Protein AF-A0A1V0NIA4-F1 (afdb_monomer_lite)

Organism: Lactococcus lactis subsp. lactis (NCBI:txid1360)

Radius of gyration: 16.97 Å; chains: 1; bounding box: 25×53×40 Å

Foldseek 3Di:
DDCVQFDDKDKDWDPCQVVVLVVVVVVVWAWDDWDKDFDDQDPVRDTDITIMTMTTDGPVSVVVVVVVVVVVVVVVVVVVVVVVD

Secondary structure (DSSP, 8-state):
---TT--EEEEE-STTHHHHHHHHHHTTPE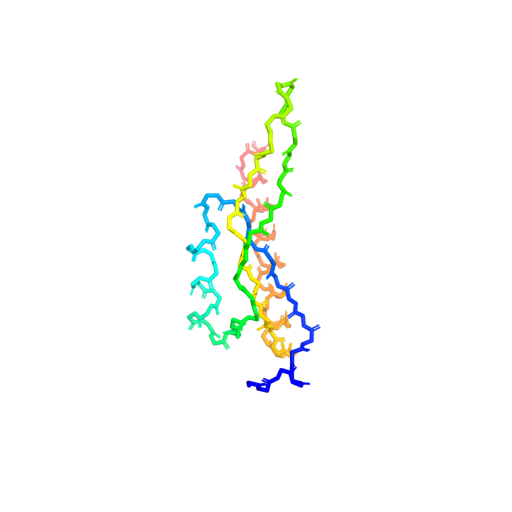EEEEEEEEEEE-TTSPEEEEEEEEEEE-HHHHHHHHHHHHHHHHHHHHHHHHHH-

Structure (mmCIF, N/CA/C/O backbone):
data_AF-A0A1V0NIA4-F1
#
_entry.id   AF-A0A1V0NIA4-F1
#
loop_
_atom_site.group_PDB
_atom_site.id
_atom_site.type_symbol
_atom_site.label_atom_id
_atom_site.label_alt_id
_atom_site.label_comp_id
_atom_site.label_asym_id
_atom_site.label_entity_id
_atom_site.label_seq_id
_atom_site.pdbx_PDB_ins_code
_atom_site.Cartn_x
_atom_site.Cartn_y
_atom_site.Cartn_z
_atom_site.occupancy
_atom_site.B_iso_or_equiv
_atom_site.auth_seq_id
_atom_site.auth_comp_id
_atom_site.auth_asym_id
_atom_site.auth_atom_id
_atom_site.pdbx_PDB_model_num
ATOM 1 N N . MET A 1 1 ? -4.851 -16.662 6.221 1.00 68.69 1 MET A N 1
ATOM 2 C CA . MET A 1 1 ? -4.972 -15.339 6.867 1.00 68.69 1 MET A CA 1
ATOM 3 C C . MET A 1 1 ? -6.414 -14.900 6.745 1.00 68.69 1 MET A C 1
ATOM 5 O O . MET A 1 1 ? -7.040 -15.252 5.753 1.00 68.69 1 MET A O 1
ATOM 9 N N . ASP A 1 2 ? -6.931 -14.213 7.758 1.00 86.00 2 ASP A N 1
ATOM 10 C CA . ASP A 1 2 ? -8.288 -13.670 7.758 1.00 86.00 2 ASP A CA 1
ATOM 11 C C . ASP A 1 2 ? -8.248 -12.176 7.408 1.00 86.00 2 ASP A C 1
ATOM 13 O O . ASP A 1 2 ? -7.557 -11.394 8.073 1.00 86.00 2 ASP A O 1
ATOM 17 N N . TYR A 1 3 ? -8.964 -11.825 6.341 1.00 92.19 3 TYR A N 1
ATOM 18 C CA . TYR A 1 3 ? -9.092 -10.471 5.802 1.00 92.19 3 TYR A CA 1
ATOM 19 C C . TYR A 1 3 ? -10.542 -9.966 5.839 1.00 92.19 3 TYR A C 1
ATOM 21 O O . TYR A 1 3 ? -10.852 -8.962 5.207 1.00 92.19 3 TYR A O 1
ATOM 29 N N . SER A 1 4 ? -11.442 -10.668 6.536 1.00 94.88 4 SER A N 1
ATOM 30 C CA . SER A 1 4 ? -12.873 -10.329 6.606 1.00 94.88 4 SER A CA 1
ATOM 31 C C . SER A 1 4 ? -13.166 -8.969 7.251 1.00 94.88 4 SER A C 1
ATOM 33 O O . SER A 1 4 ? -14.245 -8.415 7.055 1.00 94.88 4 SER A O 1
ATOM 35 N N . ASP A 1 5 ? -12.205 -8.424 7.992 1.00 96.00 5 ASP A N 1
ATOM 36 C CA . ASP A 1 5 ? -12.250 -7.127 8.661 1.00 96.00 5 ASP A CA 1
ATOM 37 C C . ASP A 1 5 ? -11.631 -5.983 7.841 1.00 96.00 5 ASP A C 1
ATOM 39 O O . ASP A 1 5 ? -11.727 -4.825 8.252 1.00 96.00 5 ASP A O 1
ATOM 43 N N . ILE A 1 6 ? -11.001 -6.281 6.699 1.00 98.00 6 ILE A N 1
ATOM 44 C CA . ILE A 1 6 ? -10.365 -5.277 5.844 1.00 98.00 6 ILE A CA 1
ATOM 45 C C . ILE A 1 6 ? -11.420 -4.591 4.978 1.00 98.00 6 ILE A C 1
ATOM 47 O O . ILE A 1 6 ? -12.125 -5.239 4.207 1.00 98.00 6 ILE A O 1
ATOM 51 N N . VAL A 1 7 ? -11.503 -3.265 5.082 1.00 97.94 7 VAL A N 1
ATOM 52 C CA . VAL A 1 7 ? -12.489 -2.444 4.349 1.00 97.94 7 VAL A CA 1
ATOM 53 C C . VAL A 1 7 ? -11.849 -1.438 3.396 1.00 97.94 7 VAL A C 1
ATOM 55 O O . VAL A 1 7 ? -12.545 -0.844 2.577 1.00 97.94 7 VAL A O 1
ATOM 58 N N . PHE A 1 8 ? -10.534 -1.242 3.499 1.00 98.25 8 PHE A N 1
ATOM 59 C CA . PHE A 1 8 ? -9.772 -0.302 2.686 1.00 98.25 8 PHE A CA 1
ATOM 60 C C . PHE A 1 8 ? -8.357 -0.831 2.441 1.00 98.25 8 PHE A C 1
ATOM 62 O O . PHE A 1 8 ? -7.810 -1.555 3.275 1.00 98.25 8 PHE A O 1
ATOM 69 N N . THR A 1 9 ? -7.759 -0.460 1.310 1.00 98.25 9 THR A N 1
ATOM 70 C CA . THR A 1 9 ? -6.396 -0.855 0.940 1.00 98.25 9 THR A CA 1
ATOM 71 C C . THR A 1 9 ? -5.608 0.321 0.386 1.00 98.25 9 THR A C 1
ATOM 73 O O . THR A 1 9 ? -6.145 1.103 -0.395 1.00 98.25 9 THR A O 1
ATOM 76 N N . LEU A 1 10 ? -4.320 0.377 0.719 1.00 98.12 10 LEU A N 1
ATOM 77 C CA . LEU A 1 10 ? -3.334 1.242 0.074 1.00 98.12 10 LEU A CA 1
ATOM 78 C C . LEU A 1 10 ? -2.352 0.387 -0.721 1.00 98.12 10 LEU A C 1
ATOM 80 O O . LEU A 1 10 ? -1.942 -0.681 -0.263 1.00 98.12 10 LEU A O 1
ATOM 84 N N . GLU A 1 11 ? -1.968 0.879 -1.892 1.00 98.19 11 GLU A N 1
ATOM 85 C CA . GLU A 1 11 ? -0.957 0.275 -2.752 1.00 98.19 11 GLU A CA 1
ATOM 86 C C . GLU A 1 11 ? 0.226 1.234 -2.901 1.00 98.19 11 GLU A C 1
ATOM 88 O O . GLU A 1 11 ? 0.038 2.423 -3.157 1.00 98.19 11 GLU A O 1
ATOM 93 N N . PHE A 1 12 ? 1.441 0.709 -2.754 1.00 98.25 12 PHE A N 1
ATOM 94 C CA . PHE A 1 12 ? 2.683 1.448 -2.963 1.00 98.25 12 PHE A CA 1
ATOM 95 C C . PHE A 1 12 ? 3.575 0.699 -3.941 1.00 98.25 12 PHE A C 1
ATOM 97 O O . PHE A 1 12 ? 3.845 -0.481 -3.728 1.00 98.25 12 PHE A O 1
ATOM 104 N N . ASP A 1 13 ? 4.067 1.379 -4.971 1.00 97.25 13 ASP A N 1
ATOM 105 C CA . ASP A 1 13 ? 4.820 0.770 -6.072 1.00 97.25 13 ASP A CA 1
ATOM 106 C C . ASP A 1 13 ? 5.985 1.637 -6.586 1.00 97.25 13 ASP A C 1
ATOM 108 O O . ASP A 1 13 ? 6.518 1.365 -7.656 1.00 97.25 13 ASP A O 1
ATOM 112 N N . ASP A 1 14 ? 6.404 2.663 -5.845 1.00 95.06 14 ASP A N 1
ATOM 113 C CA . ASP A 1 14 ? 7.578 3.488 -6.165 1.00 95.06 14 ASP A CA 1
ATOM 114 C C . ASP A 1 14 ? 8.840 3.067 -5.377 1.00 95.06 14 ASP A C 1
ATOM 116 O O . ASP A 1 14 ? 8.837 2.100 -4.611 1.00 95.06 14 ASP A O 1
ATOM 120 N N . ASP A 1 15 ? 9.925 3.833 -5.518 1.00 94.94 15 ASP A N 1
ATOM 121 C CA . ASP A 1 15 ? 11.204 3.590 -4.829 1.00 94.94 15 ASP A CA 1
ATOM 122 C C . ASP A 1 15 ? 11.088 3.582 -3.291 1.00 94.94 15 ASP A C 1
ATOM 124 O O . ASP A 1 15 ? 11.871 2.932 -2.596 1.00 94.94 15 ASP A O 1
ATOM 128 N N . GLY A 1 16 ? 10.098 4.291 -2.741 1.00 96.50 16 GLY A N 1
ATOM 129 C CA . GLY A 1 16 ? 9.803 4.356 -1.311 1.00 96.50 16 GLY A CA 1
ATOM 130 C C . GLY A 1 16 ? 8.771 3.328 -0.843 1.00 96.50 16 GLY A C 1
ATOM 131 O O . GLY A 1 16 ? 8.406 3.337 0.336 1.00 96.50 16 GLY A O 1
ATOM 132 N N . ALA A 1 17 ? 8.285 2.450 -1.726 1.00 97.75 17 ALA A N 1
ATOM 133 C CA . ALA A 1 17 ? 7.136 1.595 -1.452 1.00 97.75 17 ALA A CA 1
ATOM 134 C C . ALA A 1 17 ? 7.326 0.683 -0.239 1.00 97.75 17 ALA A C 1
ATOM 136 O O . ALA A 1 17 ? 6.443 0.602 0.614 1.00 97.75 17 ALA A O 1
ATOM 137 N N . ASN A 1 18 ? 8.493 0.044 -0.116 1.00 98.00 18 ASN A N 1
ATOM 138 C CA . ASN A 1 18 ? 8.785 -0.830 1.021 1.00 98.00 18 ASN A CA 1
ATOM 139 C C . ASN A 1 18 ? 8.770 -0.061 2.351 1.00 98.00 18 ASN A C 1
ATOM 141 O O . ASN A 1 18 ? 8.182 -0.518 3.329 1.00 98.00 18 ASN A O 1
ATOM 145 N N . TYR A 1 19 ? 9.385 1.123 2.376 1.00 98.25 19 TYR A N 1
ATOM 146 C CA . TYR A 1 19 ? 9.435 1.966 3.567 1.00 98.25 19 TYR A CA 1
ATOM 147 C C . TYR A 1 19 ? 8.032 2.412 3.996 1.00 98.25 19 TYR A C 1
ATOM 149 O O . TYR A 1 19 ? 7.670 2.252 5.160 1.00 98.25 19 TYR A O 1
ATOM 157 N N . ARG A 1 20 ? 7.211 2.900 3.055 1.00 97.88 20 ARG A N 1
ATOM 158 C CA . ARG A 1 20 ? 5.839 3.328 3.365 1.00 97.88 20 ARG A CA 1
ATOM 159 C C . ARG A 1 20 ? 4.953 2.166 3.785 1.00 97.88 20 ARG A C 1
ATOM 161 O O . ARG A 1 20 ? 4.245 2.289 4.776 1.00 97.88 20 ARG A O 1
ATOM 168 N N . ALA A 1 21 ? 5.038 1.021 3.109 1.00 98.50 21 ALA A N 1
ATOM 169 C CA . ALA A 1 21 ? 4.320 -0.174 3.537 1.00 98.50 21 ALA A CA 1
ATOM 170 C C . ALA A 1 21 ? 4.672 -0.535 4.991 1.00 98.50 21 ALA A C 1
ATOM 172 O O . ALA A 1 21 ? 3.772 -0.752 5.798 1.00 98.50 21 ALA A O 1
ATOM 173 N N . ASN A 1 22 ? 5.959 -0.516 5.355 1.00 98.50 22 ASN A N 1
ATOM 174 C CA . ASN A 1 22 ? 6.402 -0.798 6.722 1.00 98.50 22 ASN A CA 1
ATOM 175 C C . ASN A 1 22 ? 5.878 0.208 7.761 1.00 98.50 22 ASN A C 1
ATOM 177 O O . ASN A 1 22 ? 5.577 -0.206 8.879 1.00 98.50 22 ASN A O 1
ATOM 181 N N . ASP A 1 23 ? 5.713 1.487 7.411 1.00 98.19 23 ASP A N 1
ATOM 182 C CA . ASP A 1 23 ? 5.100 2.477 8.308 1.00 98.19 23 ASP A CA 1
ATOM 183 C C . ASP A 1 23 ? 3.655 2.084 8.669 1.00 98.19 23 ASP A C 1
ATOM 185 O O . ASP A 1 23 ? 3.304 2.012 9.847 1.00 98.19 23 ASP A O 1
ATOM 189 N N . PHE A 1 24 ? 2.836 1.702 7.686 1.00 98.31 24 PHE A N 1
ATOM 190 C CA . PHE A 1 24 ? 1.472 1.217 7.937 1.00 98.31 24 PHE A CA 1
ATOM 191 C C . PHE A 1 24 ? 1.440 -0.125 8.678 1.00 98.31 24 PHE A C 1
ATOM 193 O O . PHE A 1 24 ? 0.643 -0.304 9.602 1.00 98.31 24 PHE A O 1
ATOM 200 N N . LEU A 1 25 ? 2.331 -1.058 8.332 1.00 98.19 25 LEU A N 1
ATOM 201 C CA . LEU A 1 25 ? 2.447 -2.336 9.042 1.00 98.19 25 LEU A CA 1
ATOM 202 C C . LEU A 1 25 ? 2.810 -2.127 10.521 1.00 98.19 25 LEU A C 1
ATOM 204 O O . LEU A 1 25 ? 2.273 -2.819 11.385 1.00 98.19 25 LEU A O 1
ATOM 208 N N . SER A 1 26 ? 3.651 -1.136 10.836 1.00 98.00 26 SER A N 1
ATOM 209 C CA . SER A 1 26 ? 3.993 -0.782 12.222 1.00 98.00 26 SER A CA 1
ATOM 210 C C . SER A 1 26 ? 2.794 -0.250 13.022 1.00 98.00 26 SER A C 1
ATOM 212 O O . SER A 1 26 ? 2.720 -0.455 14.232 1.00 98.00 26 SER A O 1
ATOM 214 N N . LYS A 1 27 ? 1.809 0.346 12.335 1.00 96.88 27 LYS A N 1
ATOM 215 C CA . LYS A 1 27 ? 0.521 0.808 12.888 1.00 96.88 27 LYS A CA 1
ATOM 216 C C . LYS A 1 27 ? -0.528 -0.313 12.963 1.00 96.88 27 LYS A C 1
ATOM 218 O O . LYS A 1 27 ? -1.700 -0.060 13.239 1.00 96.88 27 LYS A O 1
ATOM 223 N N . GLY A 1 28 ? -0.128 -1.558 12.699 1.00 97.06 28 GLY A N 1
ATOM 224 C CA . GLY A 1 28 ? -0.985 -2.737 12.787 1.00 97.06 28 GLY A CA 1
ATOM 225 C C . GLY A 1 28 ? -1.853 -2.995 11.555 1.00 97.06 28 GLY A C 1
ATOM 226 O O . GLY A 1 28 ? -2.781 -3.799 11.639 1.00 97.06 28 GLY A O 1
ATOM 227 N N . TRP A 1 29 ? -1.602 -2.328 10.424 1.00 98.00 29 TRP A N 1
ATOM 228 C CA . TRP A 1 29 ? -2.265 -2.678 9.162 1.00 98.00 29 TRP A CA 1
ATOM 229 C C . TRP A 1 29 ? -1.800 -4.065 8.698 1.00 98.00 29 TRP A C 1
ATOM 231 O O . TRP A 1 29 ? -0.716 -4.528 9.064 1.00 98.00 29 TRP A O 1
ATOM 241 N N . LYS A 1 30 ? -2.607 -4.754 7.885 1.00 97.94 30 LYS A N 1
ATOM 242 C CA . LYS A 1 30 ? -2.279 -6.108 7.407 1.00 97.94 30 LYS A CA 1
ATOM 243 C C . LYS A 1 30 ? -1.615 -6.062 6.038 1.00 97.94 30 LYS A C 1
ATOM 245 O O . LYS A 1 30 ? -2.113 -5.399 5.135 1.00 97.94 30 LYS A O 1
ATOM 250 N N . LEU A 1 31 ? -0.547 -6.836 5.843 1.00 97.75 31 LEU A N 1
ATOM 251 C CA . LEU A 1 31 ? -0.003 -7.076 4.505 1.00 97.75 31 LEU A CA 1
ATOM 252 C C . LEU A 1 31 ? -0.962 -7.984 3.721 1.00 97.75 31 LEU A C 1
ATOM 254 O O . LEU A 1 31 ? -1.237 -9.114 4.134 1.00 97.75 31 LEU A O 1
ATOM 258 N N . ILE A 1 32 ? -1.476 -7.482 2.601 1.00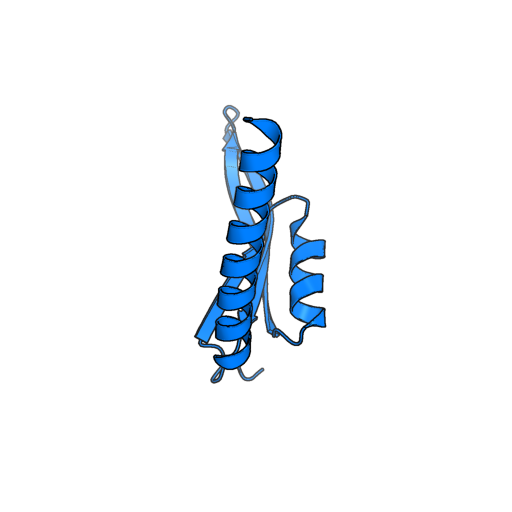 97.81 32 ILE A N 1
ATOM 259 C CA . ILE A 1 32 ? -2.428 -8.193 1.738 1.00 97.81 32 ILE A CA 1
ATOM 260 C C . ILE A 1 32 ? -1.695 -8.880 0.590 1.00 97.81 32 ILE A C 1
ATOM 262 O O . ILE A 1 32 ? -1.964 -10.041 0.291 1.00 97.81 32 ILE A O 1
ATOM 266 N N . SER A 1 33 ? -0.762 -8.172 -0.049 1.00 97.06 33 SER A N 1
ATOM 267 C CA . SER A 1 33 ? -0.019 -8.681 -1.202 1.00 97.06 33 SER A CA 1
ATOM 268 C C . SER A 1 33 ? 1.341 -8.002 -1.345 1.00 97.06 33 SER A C 1
ATOM 270 O O . SER A 1 33 ? 1.499 -6.829 -1.006 1.00 97.06 33 SER A O 1
ATOM 272 N N . VAL A 1 34 ? 2.304 -8.749 -1.887 1.00 97.94 34 VAL A N 1
ATOM 273 C CA . VAL A 1 34 ? 3.563 -8.235 -2.438 1.00 97.94 34 VAL A CA 1
ATOM 274 C C . VAL A 1 34 ? 3.741 -8.882 -3.802 1.00 97.94 34 VAL A C 1
ATOM 276 O O . VAL A 1 34 ? 3.702 -10.109 -3.911 1.00 97.94 34 VAL A O 1
ATOM 279 N N . GLY A 1 35 ? 3.920 -8.077 -4.842 1.00 97.50 35 GLY A 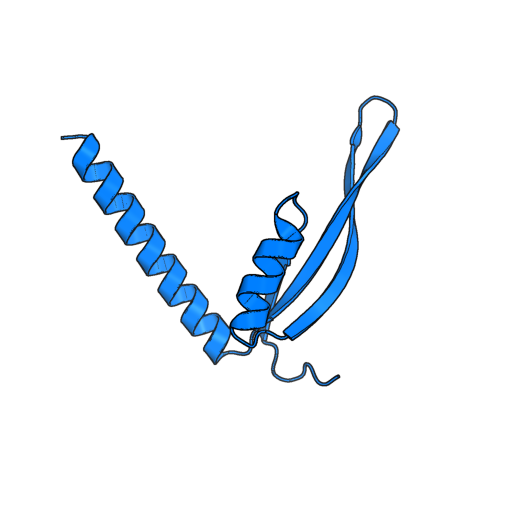N 1
ATOM 280 C CA . GLY A 1 35 ? 4.003 -8.590 -6.204 1.00 97.50 35 GLY A CA 1
ATOM 281 C C . GLY A 1 35 ? 4.662 -7.621 -7.167 1.00 97.50 35 GLY A C 1
ATOM 282 O O . GLY A 1 35 ? 4.963 -6.484 -6.824 1.00 97.50 35 GLY A O 1
ATOM 283 N N . THR A 1 36 ? 4.902 -8.079 -8.387 1.00 96.94 36 THR A N 1
ATOM 284 C CA . THR A 1 36 ? 5.402 -7.228 -9.465 1.00 96.94 36 THR A CA 1
ATOM 285 C C . THR A 1 36 ? 4.246 -6.490 -10.130 1.00 96.94 36 THR A C 1
ATOM 287 O O . THR A 1 36 ? 3.212 -7.083 -10.440 1.00 96.94 36 THR A O 1
ATOM 290 N N . LYS A 1 37 ? 4.432 -5.196 -10.389 1.00 96.75 37 LYS A N 1
ATOM 291 C CA . LYS A 1 37 ? 3.485 -4.356 -11.123 1.00 96.75 37 LYS A CA 1
ATOM 292 C C . LYS A 1 37 ? 4.172 -3.745 -12.334 1.00 96.75 37 LYS A C 1
ATOM 294 O O . LYS A 1 37 ? 5.287 -3.239 -12.227 1.00 96.75 37 LYS A O 1
ATOM 299 N N . LEU A 1 38 ? 3.513 -3.827 -13.487 1.00 96.75 38 LEU A N 1
ATOM 300 C CA . LEU A 1 38 ? 3.938 -3.117 -14.689 1.00 96.75 38 LEU A CA 1
ATOM 301 C C . LEU A 1 38 ? 3.639 -1.630 -14.500 1.00 96.75 38 LEU A C 1
ATOM 303 O O . LEU A 1 38 ? 2.484 -1.271 -14.275 1.00 96.75 38 LEU A O 1
ATOM 307 N N . ILE A 1 39 ? 4.671 -0.800 -14.591 1.00 96.19 39 ILE A N 1
ATOM 308 C CA . ILE A 1 39 ? 4.561 0.653 -14.449 1.00 96.19 39 ILE A CA 1
ATOM 309 C C . ILE A 1 39 ? 4.464 1.306 -15.822 1.00 96.19 39 ILE A C 1
ATOM 311 O O . ILE A 1 39 ? 3.612 2.164 -16.027 1.00 96.19 39 ILE A O 1
ATOM 315 N N . ASP A 1 40 ? 5.301 0.873 -16.767 1.00 96.56 40 ASP A N 1
ATOM 316 C CA . ASP A 1 40 ? 5.321 1.442 -18.113 1.00 96.56 40 ASP A CA 1
ATOM 317 C C . ASP A 1 40 ? 5.921 0.477 -19.149 1.00 96.56 40 ASP A C 1
ATOM 319 O O . ASP A 1 40 ? 6.573 -0.516 -18.809 1.00 96.56 40 ASP A O 1
ATOM 323 N N . ILE A 1 41 ? 5.722 0.792 -20.426 1.00 97.62 41 ILE A N 1
ATOM 324 C CA . ILE A 1 41 ? 6.446 0.213 -21.555 1.00 97.62 41 ILE A CA 1
ATOM 325 C C . ILE A 1 41 ? 7.238 1.346 -22.207 1.00 97.62 41 ILE A C 1
ATOM 327 O O . ILE A 1 41 ? 6.674 2.223 -22.855 1.00 97.62 41 ILE A O 1
ATOM 331 N N . LEU A 1 42 ? 8.558 1.310 -22.041 1.00 96.62 42 LEU A N 1
ATOM 332 C CA . LEU A 1 42 ? 9.466 2.333 -22.553 1.00 96.62 42 LEU A CA 1
ATOM 333 C C . LEU A 1 42 ? 9.481 2.346 -24.092 1.00 96.62 42 LEU A C 1
ATOM 335 O O . LEU A 1 42 ? 9.143 1.356 -24.740 1.00 96.62 42 LEU A O 1
ATOM 339 N N . GLU A 1 43 ? 9.960 3.438 -24.695 1.00 97.19 43 GLU A N 1
ATOM 340 C CA . GLU A 1 43 ? 9.998 3.624 -26.161 1.00 97.19 43 GLU A CA 1
ATOM 341 C C . GLU A 1 43 ? 10.739 2.503 -26.920 1.00 97.19 43 GLU A C 1
ATOM 343 O O . GLU A 1 43 ? 10.455 2.227 -28.084 1.00 97.19 43 GLU A O 1
ATOM 348 N N . ASN A 1 44 ? 11.678 1.821 -26.259 1.00 97.19 44 ASN A N 1
ATOM 349 C CA . ASN A 1 44 ? 12.408 0.671 -26.798 1.00 97.19 44 ASN A CA 1
ATOM 350 C C . ASN A 1 44 ? 11.655 -0.674 -26.647 1.00 97.19 44 ASN A C 1
ATOM 352 O O . ASN A 1 44 ? 12.257 -1.730 -26.842 1.00 97.19 44 ASN A O 1
ATOM 356 N N . ASN A 1 45 ? 10.364 -0.648 -26.298 1.00 96.81 45 ASN A N 1
ATOM 357 C CA . ASN A 1 45 ? 9.508 -1.792 -25.960 1.00 96.81 45 ASN A CA 1
ATOM 358 C C . ASN A 1 45 ? 9.936 -2.586 -24.712 1.00 96.81 45 ASN A C 1
ATOM 360 O O . ASN A 1 45 ? 9.480 -3.715 -24.510 1.00 96.81 45 ASN A O 1
ATOM 364 N N . GLN A 1 46 ? 10.800 -2.033 -23.861 1.00 97.88 46 GLN A N 1
ATOM 365 C CA . GLN A 1 46 ? 11.137 -2.655 -22.586 1.00 97.88 46 GLN A CA 1
ATOM 366 C C . GLN A 1 46 ? 10.043 -2.374 -21.556 1.00 97.88 46 GLN A C 1
ATOM 368 O O . GLN A 1 46 ? 9.710 -1.224 -21.279 1.00 97.88 46 GLN A O 1
ATOM 373 N N . ALA A 1 47 ? 9.520 -3.433 -20.946 1.00 97.69 47 ALA A N 1
ATOM 374 C CA . ALA A 1 47 ? 8.609 -3.310 -19.820 1.00 97.69 47 ALA A CA 1
ATOM 375 C C . ALA A 1 47 ? 9.374 -2.904 -18.548 1.00 97.69 47 ALA A C 1
ATOM 377 O O . ALA A 1 47 ? 10.363 -3.543 -18.172 1.00 97.69 47 ALA A O 1
ATOM 378 N N . TYR A 1 48 ? 8.909 -1.840 -17.897 1.00 96.44 48 TYR A N 1
ATOM 379 C CA . TYR A 1 48 ? 9.427 -1.331 -16.634 1.00 96.44 48 TYR A CA 1
ATOM 380 C C . TYR A 1 48 ? 8.496 -1.752 -15.495 1.00 96.44 48 TYR A C 1
ATOM 382 O O . TYR A 1 48 ? 7.296 -1.468 -15.513 1.00 96.44 48 TYR A O 1
ATOM 390 N N . TYR A 1 49 ? 9.051 -2.463 -14.515 1.00 96.56 49 TYR A N 1
ATOM 391 C CA . TYR A 1 49 ? 8.306 -3.046 -13.405 1.00 96.56 49 TYR A CA 1
ATOM 392 C C . TYR A 1 49 ? 8.845 -2.555 -12.074 1.00 96.56 49 TYR A C 1
ATOM 394 O O . TYR A 1 49 ? 10.061 -2.513 -11.889 1.00 96.56 49 TYR A O 1
ATOM 402 N N . ASN A 1 50 ? 7.937 -2.354 -11.124 1.00 97.12 50 ASN A N 1
ATOM 403 C CA . ASN A 1 50 ? 8.274 -2.162 -9.721 1.00 97.12 50 ASN A CA 1
ATOM 404 C C . ASN A 1 50 ? 7.667 -3.263 -8.850 1.00 97.12 50 ASN A C 1
ATOM 406 O O . ASN A 1 50 ? 6.788 -4.023 -9.269 1.00 97.12 50 ASN A O 1
ATOM 410 N N . THR A 1 51 ? 8.162 -3.357 -7.617 1.00 98.06 51 THR A N 1
ATOM 411 C CA . THR A 1 51 ? 7.515 -4.169 -6.583 1.00 98.06 51 THR A CA 1
ATOM 412 C C . THR A 1 51 ? 6.399 -3.349 -5.952 1.00 98.06 51 THR A C 1
ATOM 414 O O . THR A 1 51 ? 6.667 -2.299 -5.376 1.00 98.06 51 THR A O 1
ATOM 417 N N . ALA A 1 52 ? 5.171 -3.848 -6.033 1.00 98.44 52 ALA A N 1
ATOM 418 C CA . ALA A 1 52 ? 4.010 -3.286 -5.372 1.00 98.44 52 ALA A CA 1
ATOM 419 C C . ALA A 1 52 ? 3.757 -3.977 -4.025 1.00 98.44 52 ALA A C 1
ATOM 421 O O . ALA A 1 52 ? 3.820 -5.206 -3.914 1.00 98.44 52 ALA A O 1
ATOM 422 N N . TYR A 1 53 ? 3.430 -3.176 -3.016 1.00 98.69 53 TYR A N 1
ATOM 423 C CA . TYR A 1 53 ? 3.017 -3.601 -1.684 1.00 98.69 53 TYR A CA 1
ATOM 424 C C . TYR A 1 53 ? 1.589 -3.127 -1.449 1.00 98.69 53 TYR A C 1
ATOM 426 O O . TYR A 1 53 ? 1.315 -1.934 -1.558 1.00 98.69 53 TYR A O 1
ATOM 434 N N . VAL A 1 54 ? 0.695 -4.048 -1.093 1.00 98.44 54 VAL A N 1
ATOM 435 C CA . VAL A 1 54 ? -0.693 -3.727 -0.745 1.00 98.44 54 VAL A CA 1
ATOM 436 C C . VAL A 1 54 ? -0.907 -3.997 0.735 1.00 98.44 54 VAL A C 1
ATOM 438 O O . VAL A 1 54 ? -0.741 -5.131 1.195 1.00 98.44 54 VAL A O 1
ATOM 441 N N . VAL A 1 55 ? -1.299 -2.963 1.474 1.00 98.50 55 VAL A N 1
ATOM 442 C CA . VAL A 1 55 ? -1.660 -3.047 2.893 1.00 98.50 55 VAL A CA 1
ATOM 443 C C . VAL A 1 55 ? -3.145 -2.761 3.073 1.00 98.50 55 VAL A C 1
ATOM 445 O O . VAL A 1 55 ? -3.717 -1.941 2.361 1.00 98.50 55 VAL A O 1
ATOM 448 N N . GLY A 1 56 ? -3.777 -3.458 4.010 1.00 98.38 56 GLY A N 1
ATOM 449 C CA . GLY A 1 56 ? -5.202 -3.367 4.289 1.00 98.38 56 GLY A CA 1
ATOM 450 C C . GLY A 1 56 ? -5.470 -2.836 5.688 1.00 98.38 56 GLY A C 1
ATOM 451 O O . GLY A 1 56 ? -4.794 -3.229 6.643 1.00 98.38 56 GLY A O 1
ATOM 452 N N . ALA A 1 57 ? -6.487 -1.988 5.788 1.00 98.31 57 ALA A N 1
ATOM 453 C CA . ALA A 1 57 ? -6.975 -1.403 7.026 1.00 98.31 57 ALA A CA 1
ATOM 454 C C . ALA A 1 57 ? -8.327 -1.979 7.437 1.00 98.31 57 ALA A C 1
ATOM 456 O O . ALA A 1 57 ? -9.216 -2.199 6.606 1.00 98.31 57 ALA A O 1
ATOM 457 N N . THR A 1 58 ? -8.502 -2.129 8.748 1.00 98.19 58 THR A N 1
ATOM 458 C CA . THR A 1 58 ? -9.833 -2.211 9.349 1.00 98.19 58 THR A CA 1
ATOM 459 C C . THR A 1 58 ? -10.551 -0.864 9.251 1.00 98.19 58 THR A C 1
ATOM 461 O O . THR A 1 58 ? -9.959 0.162 8.909 1.00 98.19 58 THR A O 1
ATOM 464 N N . LYS A 1 59 ? -11.843 -0.845 9.585 1.00 97.88 59 LYS A N 1
ATOM 465 C CA . LYS A 1 59 ? -12.634 0.392 9.585 1.00 97.88 59 LYS A CA 1
ATOM 466 C C . LYS A 1 59 ? -12.031 1.487 10.476 1.00 97.88 59 LYS A C 1
ATOM 468 O O . LYS A 1 59 ? -11.870 2.606 10.009 1.00 97.88 59 LYS A O 1
ATOM 473 N N . GLU A 1 60 ? -11.652 1.153 11.709 1.00 97.75 60 GLU A N 1
ATOM 474 C CA . GLU A 1 60 ? -11.056 2.107 12.660 1.00 97.75 60 GLU A CA 1
ATOM 475 C C . GLU A 1 60 ? -9.726 2.676 12.141 1.00 97.75 60 GLU A C 1
ATOM 477 O O . GLU A 1 60 ? -9.481 3.878 12.210 1.00 97.75 60 GLU A O 1
ATOM 482 N N . GLN A 1 61 ? -8.883 1.825 11.550 1.00 98.25 61 GLN A N 1
ATOM 483 C CA . GLN A 1 61 ? -7.609 2.244 10.962 1.00 98.25 61 GLN A CA 1
ATOM 484 C C . GLN A 1 61 ? -7.799 3.182 9.765 1.00 98.25 61 GLN A C 1
ATOM 486 O O . GLN A 1 61 ? -7.041 4.140 9.611 1.00 98.25 61 GLN A O 1
ATOM 491 N N . TYR A 1 62 ? -8.804 2.922 8.927 1.00 98.00 62 TYR A N 1
ATOM 492 C CA . TYR A 1 62 ? -9.124 3.784 7.793 1.00 98.00 62 TYR A CA 1
ATOM 493 C C . TYR A 1 62 ? -9.702 5.134 8.236 1.00 98.00 62 TYR A C 1
ATOM 495 O O . TYR A 1 62 ? -9.303 6.173 7.718 1.00 98.00 62 TYR A O 1
ATOM 503 N N . GLU A 1 63 ? -10.587 5.146 9.234 1.00 98.12 63 GLU A N 1
ATOM 504 C CA . GLU A 1 63 ? -11.111 6.390 9.811 1.00 98.12 63 GLU A CA 1
ATOM 505 C C . GLU A 1 63 ? -9.983 7.250 10.404 1.00 98.12 63 GLU A C 1
ATOM 507 O O . GLU A 1 63 ? -9.926 8.451 10.143 1.00 98.12 63 GLU A O 1
ATOM 512 N N . GLY A 1 64 ? -9.032 6.636 11.119 1.00 97.38 64 GLY A N 1
ATOM 513 C CA . GLY A 1 64 ? -7.839 7.330 11.615 1.00 97.38 64 GLY A CA 1
ATOM 514 C C . GLY A 1 64 ? -6.947 7.885 10.499 1.00 97.38 64 GLY A C 1
ATOM 515 O O . GLY A 1 64 ? -6.431 8.993 10.621 1.00 97.38 64 GLY A O 1
ATOM 516 N N . TYR A 1 65 ? -6.801 7.153 9.390 1.00 96.69 65 TYR A N 1
ATOM 517 C CA . TYR A 1 65 ? -6.064 7.622 8.212 1.00 96.69 65 TYR A CA 1
ATOM 518 C C . TYR A 1 65 ? -6.686 8.882 7.599 1.00 96.69 65 TYR A C 1
ATOM 520 O O . TYR A 1 65 ? -5.967 9.839 7.330 1.00 96.69 65 TYR A O 1
ATOM 528 N N . LEU A 1 66 ? -8.013 8.914 7.436 1.00 97.00 66 LEU A N 1
ATOM 529 C CA . LEU A 1 66 ? -8.714 10.080 6.887 1.00 97.00 66 LEU A CA 1
ATOM 530 C C . LEU A 1 66 ? -8.553 11.324 7.769 1.00 97.00 66 LEU A C 1
ATOM 532 O O . LEU A 1 66 ? -8.393 12.427 7.251 1.00 97.00 66 LEU A O 1
ATOM 536 N N . ILE A 1 67 ? -8.574 11.149 9.094 1.00 96.31 67 ILE A N 1
ATOM 537 C CA . ILE A 1 67 ? -8.346 12.252 10.035 1.00 96.31 67 ILE A CA 1
ATOM 538 C C . ILE A 1 67 ? -6.925 12.802 9.870 1.00 96.31 67 ILE A C 1
ATOM 540 O O . ILE A 1 67 ? -6.757 14.015 9.758 1.00 96.31 67 ILE A O 1
ATOM 544 N N . GLN A 1 68 ? -5.918 11.924 9.801 1.00 94.06 68 GLN A N 1
ATOM 545 C CA . GLN A 1 68 ? -4.530 12.344 9.598 1.00 94.06 68 GLN A CA 1
ATOM 546 C C . GLN A 1 68 ? -4.349 13.082 8.263 1.00 94.06 68 GLN A C 1
ATOM 548 O O . GLN A 1 68 ? -3.713 14.132 8.240 1.00 94.06 68 GLN A O 1
ATOM 553 N N . GLU A 1 69 ? -4.937 12.588 7.167 1.00 93.31 69 GLU A N 1
ATOM 554 C CA . GLU A 1 69 ? -4.877 13.282 5.871 1.00 93.31 69 GLU A CA 1
ATOM 555 C C . GLU A 1 69 ? -5.486 14.687 5.942 1.00 93.31 69 GLU A C 1
ATOM 557 O O . GLU A 1 69 ? -4.931 15.639 5.392 1.00 93.31 69 GLU A O 1
ATOM 562 N N . GLU A 1 70 ? -6.618 14.843 6.632 1.00 95.62 70 GLU A N 1
ATOM 563 C CA . GLU A 1 70 ? -7.249 16.150 6.807 1.00 95.62 70 GLU A CA 1
ATOM 564 C C . GLU A 1 70 ? -6.363 17.108 7.625 1.00 95.62 70 GLU A C 1
ATOM 566 O O . GLU A 1 70 ? -6.272 18.299 7.309 1.00 95.62 70 GLU A O 1
ATOM 571 N N . GLU A 1 71 ? -5.700 16.610 8.670 1.00 95.56 71 GLU A N 1
ATOM 572 C CA . GLU A 1 71 ? -4.761 17.391 9.482 1.00 95.56 71 GLU A CA 1
ATOM 573 C C . GLU A 1 71 ? -3.521 17.817 8.687 1.00 95.56 71 GLU A C 1
ATOM 575 O O . GLU A 1 71 ? -3.149 18.995 8.726 1.00 95.56 71 GLU A O 1
ATOM 580 N N . ASP A 1 72 ? -2.938 16.906 7.908 1.00 94.56 72 ASP A N 1
ATOM 581 C CA . ASP A 1 72 ? -1.766 17.172 7.072 1.00 94.56 72 ASP A CA 1
ATOM 582 C C . ASP A 1 72 ? -2.076 18.231 6.000 1.00 94.56 72 ASP A C 1
ATOM 584 O O . ASP A 1 72 ? -1.287 19.154 5.770 1.00 94.56 72 ASP A O 1
ATOM 588 N N . LEU A 1 73 ? -3.264 18.163 5.387 1.00 94.44 73 LEU A N 1
ATOM 589 C CA . LEU A 1 73 ? -3.735 19.164 4.426 1.00 94.44 73 LEU A CA 1
ATOM 590 C C . LEU A 1 73 ? -3.907 20.545 5.066 1.00 94.44 73 LEU A C 1
ATOM 592 O O . LEU A 1 73 ? -3.486 21.551 4.488 1.00 94.44 73 LEU A O 1
ATOM 596 N N . LYS A 1 74 ? -4.503 20.611 6.263 1.00 95.00 74 LYS A N 1
ATOM 597 C CA . LYS A 1 74 ? -4.669 21.874 7.000 1.00 95.00 74 LYS A CA 1
ATOM 598 C C . LYS A 1 74 ? -3.323 22.490 7.364 1.00 95.00 74 LYS A C 1
ATOM 600 O O . LYS A 1 74 ? -3.169 23.707 7.263 1.00 95.00 74 LYS A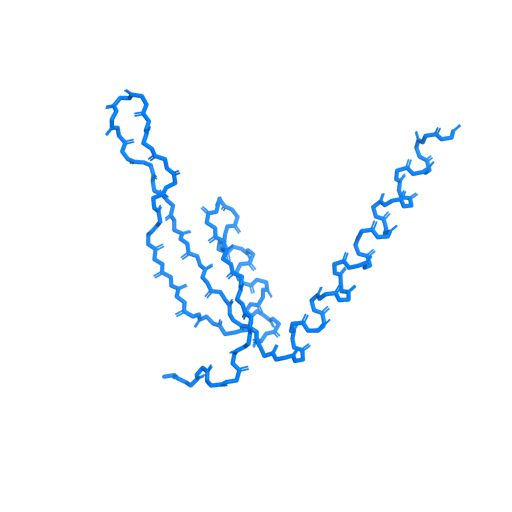 O 1
ATOM 605 N N . GLU A 1 75 ? -2.353 21.685 7.787 1.00 94.25 75 GLU A N 1
ATOM 606 C CA . GLU A 1 75 ? -1.022 22.196 8.116 1.00 94.25 75 GLU A CA 1
ATOM 607 C C . GLU A 1 75 ? -0.275 22.669 6.865 1.00 94.25 75 GLU A C 1
ATOM 609 O O . GLU A 1 75 ? 0.306 23.754 6.880 1.00 94.25 75 GLU A O 1
ATOM 614 N N . SER A 1 76 ? -0.367 21.934 5.753 1.00 93.31 76 SER A N 1
ATOM 615 C CA . SER A 1 76 ? 0.208 22.361 4.472 1.00 93.31 76 SER A CA 1
ATOM 616 C C . SER A 1 76 ? -0.336 23.723 4.024 1.00 93.31 76 SER A C 1
ATOM 618 O O . SER A 1 76 ? 0.450 24.603 3.673 1.00 93.31 76 SER A O 1
ATOM 620 N N . GLN A 1 77 ? -1.652 23.943 4.131 1.00 92.06 77 GLN A N 1
ATOM 621 C CA . GLN A 1 77 ? -2.283 25.231 3.812 1.00 92.06 77 GLN A CA 1
ATOM 622 C C . GLN A 1 77 ? -1.775 26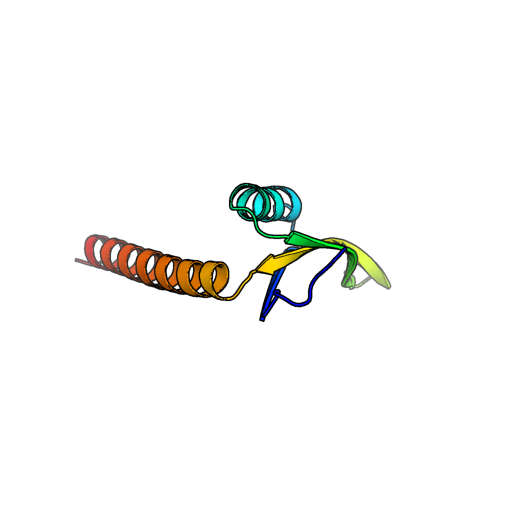.363 4.711 1.00 92.06 77 GLN A C 1
ATOM 624 O O . GLN A 1 77 ? -1.356 27.405 4.213 1.00 92.06 77 GLN A O 1
ATOM 629 N N . ARG A 1 78 ? -1.715 26.143 6.033 1.00 93.19 78 ARG A N 1
ATOM 630 C CA . ARG A 1 78 ? -1.180 27.142 6.976 1.00 93.19 78 ARG A CA 1
ATOM 631 C C . ARG A 1 78 ? 0.260 27.530 6.675 1.00 93.19 78 ARG A C 1
ATOM 633 O O . ARG A 1 78 ? 0.648 28.667 6.930 1.00 93.19 78 ARG A O 1
ATOM 640 N N . ILE A 1 79 ? 1.076 26.575 6.237 1.00 92.62 79 ILE A N 1
ATOM 641 C CA . ILE A 1 79 ? 2.460 26.829 5.841 1.00 92.62 79 I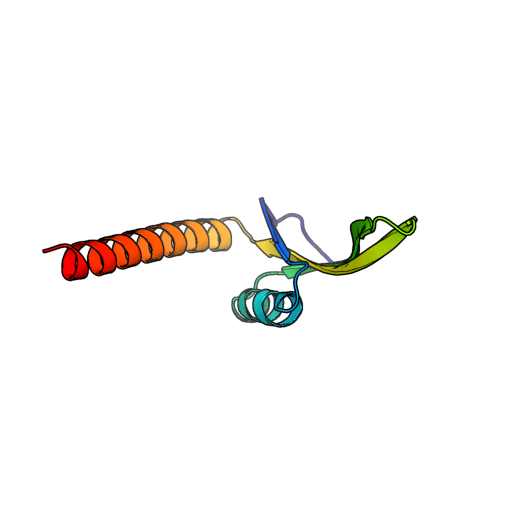LE A CA 1
ATOM 642 C C . ILE A 1 79 ? 2.461 27.716 4.598 1.00 92.62 79 ILE A C 1
ATOM 644 O O . ILE A 1 79 ? 3.136 28.740 4.613 1.00 92.62 79 ILE A O 1
ATOM 648 N N . THR A 1 80 ? 1.691 27.368 3.563 1.00 90.31 80 THR A N 1
ATOM 649 C CA . THR A 1 80 ? 1.588 28.168 2.334 1.00 90.31 80 THR A CA 1
ATOM 650 C C . THR A 1 80 ? 1.190 29.612 2.625 1.00 90.31 80 THR A C 1
ATOM 652 O O . THR A 1 80 ? 1.905 30.513 2.192 1.00 90.31 80 THR A O 1
ATOM 655 N N . ASP A 1 81 ? 0.146 29.827 3.429 1.00 91.50 81 ASP A N 1
ATOM 656 C CA . ASP A 1 81 ? -0.350 31.168 3.760 1.00 91.50 81 ASP A CA 1
ATOM 657 C C . ASP A 1 81 ? 0.736 32.044 4.415 1.00 91.50 81 ASP A C 1
ATOM 659 O O . ASP A 1 81 ? 0.881 33.215 4.077 1.00 91.50 81 ASP A O 1
ATOM 663 N N . ARG A 1 82 ? 1.582 31.468 5.288 1.00 88.50 82 ARG A N 1
ATOM 664 C CA . ARG A 1 82 ? 2.688 32.195 5.949 1.00 88.50 82 ARG A CA 1
ATOM 665 C C . ARG A 1 82 ? 3.807 32.647 5.009 1.00 88.50 82 ARG A C 1
ATOM 667 O O . ARG A 1 82 ? 4.607 33.484 5.414 1.00 88.50 82 ARG A O 1
ATOM 674 N N . PHE A 1 83 ? 3.928 32.054 3.823 1.00 84.19 83 PHE A N 1
ATOM 675 C CA . PHE A 1 83 ? 4.976 32.385 2.850 1.00 84.19 83 PHE A CA 1
ATOM 676 C C . PHE A 1 83 ? 4.464 33.224 1.673 1.00 84.19 83 PHE A C 1
ATOM 678 O O . PHE A 1 83 ? 5.253 33.571 0.793 1.00 84.19 83 PHE A O 1
ATOM 685 N N . THR A 1 84 ? 3.165 33.530 1.641 1.00 81.81 84 THR A N 1
ATOM 686 C CA . THR A 1 84 ? 2.528 34.342 0.593 1.00 81.81 84 THR A CA 1
ATOM 687 C C . THR A 1 84 ? 2.053 35.722 1.064 1.00 81.81 84 THR A C 1
ATOM 689 O O . THR A 1 84 ? 1.608 36.498 0.218 1.00 81.81 84 THR A O 1
ATOM 692 N N . ASP A 1 85 ? 2.187 36.031 2.358 1.00 57.62 85 ASP A N 1
ATOM 693 C CA . ASP A 1 85 ? 2.041 37.373 2.961 1.00 57.62 85 ASP A CA 1
ATOM 694 C C . ASP A 1 85 ? 3.383 38.133 3.009 1.00 57.62 85 ASP A C 1
ATOM 696 O O . ASP A 1 85 ? 3.375 39.373 2.809 1.00 57.62 85 ASP A O 1
#

pLDDT: mean 95.4, std 5.95, range [57.62, 98.69]

Sequence (85 aa):
MDYSDIVFTLEFDDDGANYRANDFLSKGWKLISVGTKLIDILENNQAYYNTAYVVGATKEQYEGYLIQEEEDLKESQRITDRFTD